Protein AF-I6CI04-F1 (afdb_monomer_lite)

Foldseek 3Di:
DPPPDAAQQKKWKFFPPDQWIWIAGLVRDIDIDSDDDPDAFPDKDKDWDAPDPPHIMIIIRTGHPDDDDDD

Structure (mmCIF, N/CA/C/O backbone):
data_AF-I6CI04-F1
#
_entry.id   AF-I6CI04-F1
#
loop_
_atom_site.group_PDB
_atom_site.id
_atom_site.type_symbol
_atom_site.label_atom_id
_atom_site.label_alt_id
_atom_site.label_comp_id
_atom_site.label_asym_id
_atom_site.label_entity_id
_atom_site.label_seq_id
_atom_site.pdbx_PDB_ins_code
_atom_site.Cartn_x
_atom_site.Cartn_y
_atom_site.Cartn_z
_atom_site.occupancy
_atom_site.B_iso_or_equiv
_atom_site.auth_seq_id
_atom_site.auth_comp_id
_atom_site.auth_asym_id
_atom_site.auth_atom_id
_atom_site.pdbx_PDB_model_num
ATOM 1 N N . MET A 1 1 ? 6.147 -0.511 -28.524 1.00 45.25 1 MET A N 1
ATOM 2 C CA . MET A 1 1 ? 5.064 0.114 -27.737 1.00 45.25 1 MET A CA 1
ATOM 3 C C . MET A 1 1 ? 5.301 -0.285 -26.288 1.00 45.25 1 MET A C 1
ATOM 5 O O . MET A 1 1 ? 5.482 -1.482 -26.079 1.00 45.25 1 MET A O 1
ATOM 9 N N . PRO A 1 2 ? 5.412 0.643 -25.321 1.00 49.81 2 PRO A N 1
ATOM 10 C CA . PRO A 1 2 ? 5.422 0.253 -23.912 1.00 49.81 2 PRO A CA 1
ATOM 11 C C . PRO A 1 2 ? 4.118 -0.503 -23.598 1.00 49.81 2 PRO A C 1
ATOM 13 O O . PRO A 1 2 ? 3.129 -0.298 -24.315 1.00 49.81 2 PRO A O 1
ATOM 16 N N . PRO A 1 3 ? 4.091 -1.383 -22.583 1.00 55.41 3 PRO A N 1
ATOM 17 C CA . PRO A 1 3 ? 2.850 -2.011 -22.148 1.00 55.41 3 PRO A CA 1
ATOM 18 C C . PRO A 1 3 ? 1.782 -0.931 -21.908 1.00 55.41 3 PRO A C 1
ATOM 20 O O . PRO A 1 3 ? 2.127 0.139 -21.404 1.00 55.41 3 PRO A O 1
ATOM 23 N N . PRO A 1 4 ? 0.505 -1.175 -22.255 1.00 61.72 4 PRO A N 1
ATOM 24 C CA . PRO A 1 4 ? -0.550 -0.164 -22.141 1.00 61.72 4 PRO A CA 1
ATOM 25 C C . PRO A 1 4 ? -0.762 0.333 -20.703 1.00 61.72 4 PRO A C 1
ATOM 27 O O . PRO A 1 4 ? -1.370 1.380 -20.509 1.00 61.72 4 PRO A O 1
ATOM 30 N N . PHE A 1 5 ? -0.226 -0.382 -19.707 1.00 62.47 5 PHE A N 1
ATOM 31 C CA . PHE A 1 5 ? -0.239 0.013 -18.307 1.00 62.47 5 PHE A CA 1
ATOM 32 C C . PHE A 1 5 ? 1.127 -0.260 -17.675 1.00 62.47 5 PHE A C 1
ATOM 34 O O . PHE A 1 5 ? 1.658 -1.367 -17.796 1.00 62.47 5 PHE A O 1
ATOM 41 N N . SER A 1 6 ? 1.681 0.734 -16.979 1.00 67.81 6 SER A N 1
ATOM 42 C CA . SER A 1 6 ? 2.793 0.499 -16.056 1.00 67.81 6 SER A CA 1
ATOM 43 C C . SER A 1 6 ? 2.325 -0.448 -14.942 1.00 67.81 6 SER A C 1
ATOM 45 O O . SER A 1 6 ? 1.192 -0.295 -14.461 1.00 67.81 6 SER A O 1
ATOM 47 N N . PRO A 1 7 ? 3.148 -1.433 -14.536 1.00 79.38 7 PRO A N 1
ATOM 48 C CA . PRO A 1 7 ? 2.828 -2.278 -13.390 1.00 79.38 7 PRO A CA 1
ATOM 49 C C . PRO A 1 7 ? 2.654 -1.418 -12.135 1.00 79.38 7 PRO A C 1
ATOM 51 O O . PRO A 1 7 ? 3.156 -0.302 -12.079 1.00 79.38 7 PRO A O 1
ATOM 54 N N . VAL A 1 8 ? 1.933 -1.922 -11.135 1.00 86.00 8 VAL A N 1
ATOM 55 C CA . VAL A 1 8 ? 1.913 -1.288 -9.809 1.00 86.00 8 VAL A CA 1
ATOM 56 C C . VAL A 1 8 ? 3.287 -1.495 -9.181 1.00 86.00 8 VAL A C 1
ATOM 58 O O . VAL A 1 8 ? 3.714 -2.640 -9.065 1.00 86.00 8 VAL A O 1
ATOM 61 N N . GLN A 1 9 ? 3.959 -0.412 -8.789 1.00 90.00 9 GLN A N 1
ATOM 62 C CA . GLN A 1 9 ? 5.266 -0.478 -8.117 1.00 90.00 9 GLN A CA 1
ATOM 63 C C . GLN A 1 9 ? 5.176 -0.272 -6.604 1.00 90.00 9 GLN A C 1
ATOM 65 O O . GLN A 1 9 ? 6.129 -0.533 -5.877 1.00 90.00 9 GLN A O 1
ATOM 70 N N . LEU A 1 10 ? 4.037 0.219 -6.118 1.00 92.19 10 LEU A N 1
ATOM 71 C CA . LEU A 1 10 ? 3.822 0.479 -4.704 1.00 92.19 10 LEU A CA 1
ATOM 72 C C . LEU A 1 10 ? 2.370 0.192 -4.332 1.00 92.19 10 LEU A C 1
ATOM 74 O O . LEU A 1 10 ? 1.443 0.711 -4.952 1.00 92.19 10 LEU A O 1
ATOM 78 N N . ILE A 1 11 ? 2.171 -0.593 -3.282 1.00 95.06 11 ILE A N 1
ATOM 79 C CA . ILE A 1 11 ? 0.884 -0.723 -2.603 1.00 95.06 11 ILE A CA 1
ATOM 80 C C . ILE A 1 11 ? 0.989 0.031 -1.284 1.00 95.06 11 ILE A C 1
ATOM 82 O O . ILE A 1 11 ? 1.875 -0.254 -0.483 1.00 95.06 11 ILE A O 1
ATOM 86 N N . GLU A 1 12 ? 0.089 0.978 -1.046 1.00 96.50 12 GLU A N 1
ATOM 87 C CA . GLU A 1 12 ? -0.009 1.692 0.225 1.00 96.50 12 GLU A CA 1
ATOM 88 C C . GLU A 1 12 ? -1.330 1.351 0.921 1.00 96.50 12 GLU A C 1
ATOM 90 O O . GLU A 1 12 ? -2.405 1.474 0.337 1.00 96.50 12 GLU A O 1
ATOM 95 N N . LEU A 1 13 ? -1.244 0.911 2.173 1.00 96.00 13 LEU A N 1
ATOM 96 C CA . LEU A 1 13 ? -2.369 0.594 3.043 1.00 96.00 13 LEU A CA 1
ATOM 97 C C . LEU A 1 13 ? -2.413 1.592 4.200 1.00 96.00 13 LEU A C 1
ATOM 99 O O . LEU A 1 13 ? -1.452 1.728 4.959 1.00 96.00 13 LEU A O 1
ATOM 103 N N . HIS A 1 14 ? -3.570 2.212 4.397 1.00 95.69 14 HIS A N 1
ATOM 104 C CA . HIS A 1 14 ? -3.860 3.060 5.546 1.00 95.69 14 HIS A CA 1
ATOM 105 C C . HIS A 1 14 ? -5.090 2.540 6.282 1.00 95.69 14 HIS A C 1
ATOM 107 O O . HIS A 1 14 ? -6.202 2.582 5.766 1.00 95.69 14 HIS A O 1
ATOM 113 N N . VAL A 1 15 ? -4.922 2.053 7.510 1.00 91.69 15 VAL A N 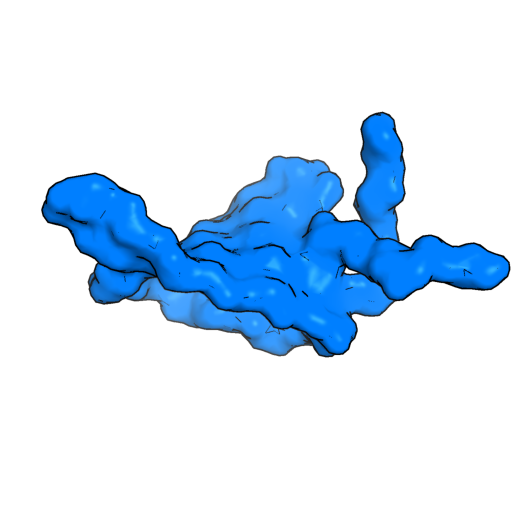1
ATOM 114 C CA . VAL A 1 15 ? -6.077 1.748 8.368 1.00 91.69 15 VAL A CA 1
ATOM 115 C C . VAL A 1 15 ? -6.638 3.072 8.879 1.00 91.69 15 VAL A C 1
ATOM 117 O O . VAL A 1 15 ? -5.921 3.830 9.532 1.00 91.69 15 VAL A O 1
ATOM 120 N N . LEU A 1 16 ? -7.911 3.370 8.608 1.00 85.25 16 LEU A N 1
ATOM 121 C CA . LEU A 1 16 ? -8.502 4.645 9.011 1.00 85.25 16 LEU A CA 1
ATOM 122 C C . LEU A 1 16 ? -8.438 4.789 10.536 1.00 85.25 16 LEU A C 1
ATOM 124 O O . LEU A 1 16 ? -8.769 3.858 11.269 1.00 85.25 16 LEU A O 1
ATOM 128 N N . LYS A 1 17 ? -8.044 5.982 11.001 1.00 85.31 17 LYS A N 1
ATOM 129 C CA . LYS A 1 17 ? -7.705 6.321 12.403 1.00 85.31 17 LYS A CA 1
ATOM 130 C C . LYS A 1 17 ? -6.338 5.824 12.893 1.00 85.31 17 LYS A C 1
ATOM 132 O O . LYS A 1 17 ? -5.963 6.154 14.015 1.00 85.31 17 LYS A O 1
ATOM 137 N N . SER A 1 18 ? -5.585 5.085 12.081 1.00 86.56 18 SER A N 1
ATOM 138 C CA . SER A 1 18 ? -4.159 4.860 12.320 1.00 86.56 18 SER A CA 1
ATOM 139 C C . SER A 1 18 ? -3.352 6.085 11.887 1.00 86.56 18 SER A C 1
ATOM 141 O O . SER A 1 18 ? -3.682 6.740 10.897 1.00 86.56 18 SER A O 1
ATOM 143 N N . ASN A 1 19 ? -2.255 6.353 12.593 1.00 90.00 19 ASN A N 1
ATOM 144 C CA . ASN A 1 19 ? -1.249 7.335 12.180 1.00 90.00 19 ASN A CA 1
ATOM 145 C C . ASN A 1 19 ? -0.194 6.727 11.241 1.00 90.00 19 ASN A C 1
ATOM 147 O O . ASN A 1 19 ? 0.779 7.396 10.908 1.00 90.00 19 ASN A O 1
ATOM 151 N N . PHE A 1 20 ? -0.356 5.457 10.861 1.00 92.56 20 PHE A N 1
ATOM 152 C CA . PHE A 1 20 ? 0.626 4.705 10.092 1.00 92.56 20 PHE A CA 1
ATOM 153 C C . PHE A 1 20 ? 0.094 4.276 8.732 1.00 92.56 20 PHE A C 1
ATOM 155 O O . PHE A 1 20 ? -1.026 3.774 8.617 1.00 92.56 20 PHE A O 1
ATOM 162 N N . TYR A 1 21 ? 0.962 4.416 7.742 1.00 95.38 21 TYR A N 1
ATOM 163 C CA . TYR A 1 21 ? 0.814 3.948 6.377 1.00 95.38 21 TYR A CA 1
ATOM 164 C C . TYR A 1 21 ? 1.802 2.807 6.171 1.00 95.38 21 TYR A C 1
ATOM 166 O O . TYR A 1 21 ? 2.996 2.967 6.433 1.00 95.38 21 TYR A O 1
ATOM 174 N N . TYR A 1 22 ? 1.311 1.666 5.709 1.00 95.56 22 TYR A N 1
ATOM 175 C CA . TYR A 1 22 ? 2.145 0.537 5.318 1.00 95.56 22 TYR A CA 1
ATOM 176 C C . TYR A 1 22 ? 2.358 0.586 3.819 1.00 95.56 22 TYR A C 1
ATOM 178 O O . TYR A 1 22 ? 1.403 0.758 3.066 1.00 95.56 22 TYR A O 1
ATOM 186 N N . ARG A 1 23 ? 3.601 0.433 3.385 1.00 95.88 23 ARG A N 1
ATOM 187 C CA . ARG A 1 23 ? 3.982 0.494 1.980 1.00 95.88 23 ARG A CA 1
ATOM 188 C C . ARG A 1 23 ? 4.723 -0.769 1.609 1.00 95.88 23 ARG A C 1
ATOM 190 O O . ARG A 1 23 ? 5.647 -1.153 2.316 1.00 95.88 23 ARG A O 1
ATOM 197 N N . TYR A 1 24 ? 4.313 -1.375 0.508 1.00 94.94 24 TYR A N 1
ATOM 198 C CA . TYR A 1 24 ? 4.965 -2.535 -0.072 1.00 94.94 24 TYR A CA 1
ATOM 199 C C . TYR A 1 24 ? 5.423 -2.198 -1.484 1.00 94.94 24 TYR A C 1
ATOM 201 O O . TYR A 1 24 ? 4.607 -1.792 -2.317 1.00 94.94 24 TYR A O 1
ATOM 209 N N . HIS A 1 25 ? 6.720 -2.333 -1.724 1.00 91.38 25 HIS A N 1
ATOM 210 C CA . HIS A 1 25 ? 7.378 -2.004 -2.979 1.00 91.38 25 HIS A CA 1
ATOM 211 C C . HIS A 1 25 ? 7.522 -3.251 -3.862 1.00 91.38 25 HIS A C 1
ATOM 213 O O . HIS A 1 25 ? 7.553 -4.382 -3.376 1.00 91.38 25 HIS A O 1
ATOM 219 N N . ASP A 1 26 ? 7.602 -3.057 -5.176 1.00 89.12 26 ASP A N 1
ATOM 220 C CA . ASP A 1 26 ? 7.752 -4.140 -6.156 1.00 89.12 26 ASP A CA 1
ATOM 221 C C . ASP A 1 26 ? 9.099 -4.875 -6.090 1.00 89.12 26 ASP A C 1
ATOM 223 O O . ASP A 1 26 ? 9.197 -6.007 -6.562 1.00 89.12 26 ASP A O 1
ATOM 227 N N . ASP A 1 27 ? 10.110 -4.286 -5.450 1.00 87.69 27 ASP A N 1
ATOM 228 C CA . ASP A 1 27 ? 11.371 -4.953 -5.103 1.00 87.69 27 ASP A CA 1
ATOM 229 C C . ASP A 1 27 ? 11.259 -5.894 -3.885 1.00 87.69 27 ASP A C 1
ATOM 231 O O . ASP A 1 27 ? 12.236 -6.538 -3.494 1.00 87.69 27 ASP A O 1
ATOM 235 N N . GLY A 1 28 ? 10.064 -5.995 -3.298 1.00 88.88 28 GLY A N 1
ATOM 236 C CA . GLY A 1 28 ? 9.758 -6.824 -2.140 1.00 88.88 28 GLY A CA 1
ATOM 237 C C . GLY A 1 28 ? 10.048 -6.164 -0.793 1.00 88.88 28 GLY A C 1
ATOM 238 O O . GLY A 1 28 ? 9.800 -6.797 0.235 1.00 88.88 28 GLY A O 1
ATOM 239 N N . SER A 1 29 ? 10.553 -4.927 -0.772 1.00 91.44 29 SER A N 1
ATOM 240 C CA . SER A 1 29 ? 10.759 -4.174 0.465 1.00 91.44 29 SER A CA 1
ATOM 241 C C . SER A 1 29 ? 9.449 -3.613 1.022 1.00 91.44 29 SER A C 1
ATOM 243 O O . SER A 1 29 ? 8.515 -3.279 0.287 1.00 91.44 29 SER A O 1
ATOM 245 N N . ASP A 1 30 ? 9.382 -3.485 2.345 1.00 94.25 30 ASP A N 1
ATOM 246 C CA . ASP A 1 30 ? 8.275 -2.842 3.039 1.00 94.25 30 ASP A CA 1
ATOM 247 C C . ASP A 1 30 ? 8.761 -1.726 3.964 1.00 94.25 30 ASP A C 1
ATOM 249 O O . ASP A 1 30 ? 9.845 -1.789 4.548 1.00 94.25 30 ASP A O 1
ATOM 253 N N . VAL A 1 31 ? 7.954 -0.671 4.080 1.00 94.00 31 VAL A 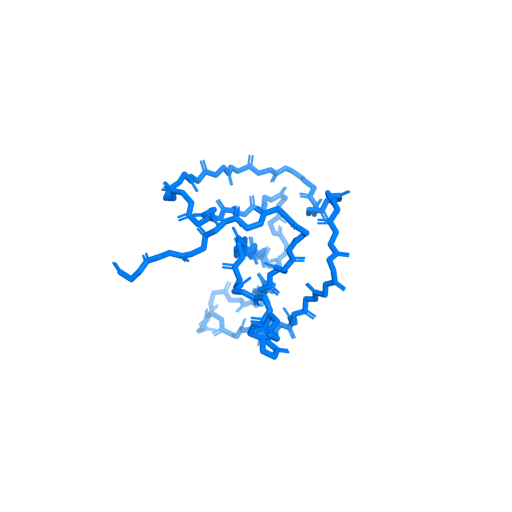N 1
ATOM 254 C CA . VAL A 1 31 ? 8.219 0.442 4.993 1.00 94.00 31 VAL A CA 1
ATOM 255 C C . VAL A 1 31 ? 6.942 0.898 5.682 1.00 94.00 31 VAL A C 1
ATOM 257 O O . VAL A 1 31 ? 5.853 0.901 5.106 1.00 94.00 31 VAL A O 1
ATOM 260 N N . THR A 1 32 ? 7.085 1.344 6.929 1.00 95.56 32 THR A N 1
ATOM 261 C CA . THR A 1 32 ? 6.031 2.076 7.637 1.00 95.56 32 THR A CA 1
ATOM 262 C C . THR A 1 32 ? 6.324 3.571 7.575 1.00 95.56 32 THR A C 1
ATOM 264 O O . THR A 1 32 ? 7.448 4.002 7.830 1.00 95.56 32 THR A O 1
ATOM 267 N N . ALA A 1 33 ? 5.312 4.372 7.263 1.00 94.56 33 ALA A N 1
ATOM 268 C CA . ALA A 1 33 ? 5.390 5.826 7.218 1.00 94.56 33 ALA A CA 1
ATOM 269 C C . ALA A 1 33 ? 4.302 6.463 8.087 1.00 94.56 33 ALA A C 1
ATOM 271 O O . ALA A 1 33 ? 3.288 5.843 8.391 1.00 94.56 33 ALA A O 1
ATOM 272 N N . THR A 1 34 ? 4.503 7.718 8.482 1.00 95.12 34 THR A N 1
ATOM 273 C CA . THR A 1 34 ? 3.516 8.508 9.243 1.00 95.12 34 THR A CA 1
ATOM 274 C C . THR A 1 34 ? 2.696 9.453 8.365 1.00 95.12 34 THR A C 1
ATOM 276 O O . THR A 1 34 ? 1.814 10.159 8.849 1.00 95.12 34 THR A O 1
ATOM 279 N N . THR A 1 35 ? 2.981 9.473 7.066 1.00 93.19 35 THR A N 1
ATOM 280 C CA . THR A 1 35 ? 2.308 10.300 6.065 1.00 93.19 35 THR A CA 1
ATOM 281 C C . THR A 1 35 ? 1.973 9.463 4.838 1.00 93.19 35 THR A C 1
ATOM 283 O O . THR A 1 35 ? 2.593 8.428 4.604 1.00 93.19 35 THR A O 1
ATOM 286 N N . GLU A 1 36 ? 1.005 9.922 4.048 1.00 92.62 36 GLU A N 1
ATOM 287 C CA . GLU A 1 36 ? 0.678 9.354 2.737 1.00 92.62 36 GLU A CA 1
ATOM 288 C C . GLU A 1 36 ? 1.887 9.427 1.787 1.00 92.62 36 GLU A C 1
ATOM 290 O O . GLU A 1 36 ? 2.741 10.310 1.923 1.00 92.62 36 GLU A O 1
ATOM 295 N N . TYR A 1 37 ? 1.986 8.514 0.821 1.00 92.56 37 TYR A N 1
ATOM 296 C CA . TYR A 1 37 ? 3.023 8.565 -0.205 1.00 92.56 37 TYR A CA 1
ATOM 297 C C . TYR A 1 37 ? 2.932 9.854 -1.039 1.00 92.56 37 TYR A C 1
ATOM 299 O O . TYR A 1 37 ? 1.928 10.108 -1.703 1.00 92.56 37 TYR A O 1
ATOM 307 N N . GLN A 1 38 ? 4.013 10.641 -1.011 1.00 91.00 38 GLN A N 1
ATOM 308 C CA . GLN A 1 38 ? 4.178 11.922 -1.721 1.00 91.00 38 GLN A CA 1
ATOM 309 C C . GLN A 1 38 ? 5.222 11.845 -2.853 1.00 91.00 38 GLN A C 1
ATOM 311 O O . GLN A 1 38 ? 5.685 12.874 -3.340 1.00 91.00 38 GLN A O 1
ATOM 316 N N . GLY A 1 39 ? 5.673 10.639 -3.216 1.00 89.44 39 GLY A N 1
ATOM 317 C CA . GLY A 1 39 ? 6.644 10.463 -4.296 1.00 89.44 39 GLY A CA 1
ATOM 318 C C . GLY A 1 39 ? 6.031 10.686 -5.680 1.00 89.44 39 GLY A C 1
ATOM 319 O O . GLY A 1 39 ? 4.843 10.972 -5.818 1.00 89.44 39 GLY A O 1
ATOM 320 N N . GLU A 1 40 ? 6.853 10.543 -6.718 1.00 87.06 40 GLU A N 1
ATOM 321 C CA . GLU A 1 40 ? 6.408 10.691 -8.103 1.00 87.06 40 GLU A CA 1
ATOM 322 C C . GLU A 1 40 ? 5.408 9.585 -8.475 1.00 87.06 40 GLU A C 1
ATOM 324 O O . GLU A 1 40 ? 5.710 8.394 -8.382 1.00 87.06 40 GLU A O 1
ATOM 329 N N . MET A 1 41 ? 4.212 9.984 -8.911 1.00 87.81 41 MET A N 1
ATOM 330 C CA . MET A 1 41 ? 3.127 9.082 -9.293 1.00 87.81 41 MET A CA 1
ATOM 331 C C . MET A 1 41 ? 2.675 9.402 -10.715 1.00 87.81 41 MET A C 1
ATOM 333 O O . MET A 1 41 ? 2.327 10.540 -11.019 1.00 87.81 41 MET A O 1
ATOM 337 N N . VAL A 1 42 ? 2.644 8.380 -11.565 1.00 88.19 42 VAL A N 1
ATOM 338 C CA . VAL A 1 42 ? 2.043 8.442 -12.905 1.00 88.19 42 VAL A CA 1
ATOM 339 C C . VAL A 1 42 ? 0.525 8.386 -12.785 1.00 88.19 42 VAL A C 1
ATOM 341 O O . VAL A 1 42 ? -0.189 9.128 -13.451 1.00 88.19 42 VAL A O 1
ATOM 344 N N . ASP A 1 43 ? 0.042 7.464 -11.955 1.00 88.62 43 ASP A N 1
ATOM 345 C CA . ASP A 1 43 ? -1.372 7.196 -11.720 1.00 88.62 43 ASP A CA 1
ATOM 346 C C . ASP A 1 43 ? -1.521 6.338 -10.453 1.00 88.62 43 ASP A C 1
ATOM 348 O O . ASP A 1 43 ? -0.560 5.709 -9.997 1.00 88.62 43 ASP A O 1
ATOM 352 N N . TYR A 1 44 ? -2.723 6.280 -9.888 1.00 91.06 44 TYR A N 1
ATOM 353 C CA . TYR A 1 44 ? -3.050 5.355 -8.811 1.00 91.06 44 TYR A CA 1
ATOM 354 C C . TYR A 1 44 ? -4.536 4.987 -8.815 1.00 91.06 44 TYR A C 1
ATOM 356 O O . TYR A 1 44 ? -5.399 5.799 -9.142 1.00 91.06 44 TYR A O 1
ATOM 364 N N . SER A 1 45 ? -4.856 3.767 -8.379 1.00 92.62 45 SER A N 1
ATOM 365 C CA . SER A 1 45 ? -6.227 3.416 -7.990 1.00 92.62 45 SER A CA 1
ATOM 366 C C . SER A 1 45 ? -6.356 3.412 -6.473 1.00 92.62 45 SER A C 1
ATOM 368 O O . SER A 1 45 ? -5.436 3.011 -5.760 1.00 92.62 45 SER A O 1
ATOM 370 N N . ARG A 1 46 ? -7.501 3.878 -5.969 1.00 94.50 46 ARG A N 1
ATOM 371 C CA . ARG A 1 46 ? -7.788 3.988 -4.537 1.00 94.50 46 ARG A CA 1
ATOM 372 C C . ARG A 1 46 ? -9.071 3.249 -4.198 1.00 94.50 46 ARG A C 1
ATOM 374 O O . ARG A 1 46 ? -10.094 3.447 -4.851 1.00 94.50 46 ARG A O 1
ATOM 381 N N . HIS A 1 47 ? -9.009 2.427 -3.159 1.00 95.44 47 HIS A N 1
ATOM 382 C CA . HIS A 1 47 ? -10.095 1.558 -2.733 1.00 95.44 47 HIS A CA 1
ATOM 383 C C . HIS A 1 47 ? -10.337 1.721 -1.235 1.00 95.44 47 HIS A C 1
ATOM 385 O O . HIS A 1 47 ? -9.398 1.683 -0.447 1.00 95.44 47 HIS A O 1
ATOM 391 N N . ALA A 1 48 ? -11.602 1.855 -0.842 1.00 93.50 48 ALA A N 1
ATOM 392 C CA . ALA A 1 48 ? -12.009 1.736 0.551 1.00 93.50 48 ALA A CA 1
ATOM 393 C C . ALA A 1 48 ? -12.383 0.276 0.840 1.00 93.50 48 ALA A C 1
ATOM 395 O O . ALA A 1 48 ? -13.169 -0.324 0.105 1.00 93.50 48 ALA A O 1
ATOM 396 N N . VAL A 1 49 ? -11.823 -0.293 1.902 1.00 92.25 49 VAL A N 1
ATOM 397 C CA . VAL A 1 49 ? -11.965 -1.702 2.276 1.00 92.25 49 VAL A CA 1
ATOM 398 C C . VAL A 1 49 ? -12.517 -1.792 3.694 1.00 92.25 49 VAL A C 1
ATOM 400 O O . VAL A 1 49 ? -11.984 -1.175 4.615 1.00 92.25 49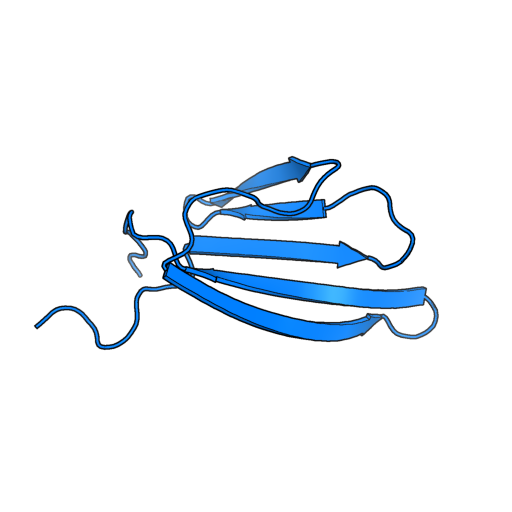 VAL A O 1
ATOM 403 N N . LEU A 1 50 ? -13.576 -2.578 3.882 1.00 92.31 50 LEU A N 1
ATOM 404 C CA . LEU A 1 50 ? -14.104 -2.895 5.207 1.00 92.31 50 LEU A CA 1
ATOM 405 C C . LEU A 1 50 ? -13.299 -4.052 5.812 1.00 92.31 50 LEU A C 1
ATOM 407 O O . LEU A 1 50 ? -13.349 -5.179 5.319 1.00 92.31 50 LEU A O 1
ATOM 411 N N . LEU A 1 51 ? -12.578 -3.786 6.899 1.00 87.62 51 LEU A N 1
ATOM 412 C CA . LEU A 1 51 ? -11.821 -4.775 7.666 1.00 87.62 51 LEU A CA 1
ATOM 413 C C . LEU A 1 51 ? -12.727 -5.447 8.707 1.00 87.62 51 LEU A C 1
ATOM 415 O O . LEU A 1 51 ? -12.526 -5.303 9.912 1.00 87.62 51 LEU A O 1
ATOM 419 N N . GLY A 1 52 ? -13.766 -6.148 8.249 1.00 84.50 52 GLY A N 1
ATOM 420 C CA . GLY A 1 52 ? -14.730 -6.821 9.128 1.00 84.50 52 GLY A CA 1
ATOM 421 C C . GLY A 1 52 ? -15.300 -5.888 10.207 1.00 84.50 52 GLY A C 1
ATOM 422 O O . GLY A 1 52 ? -15.729 -4.774 9.914 1.00 84.50 52 GLY A O 1
ATOM 423 N N . SER A 1 53 ? -15.282 -6.326 11.470 1.00 82.00 53 SER A N 1
ATOM 424 C CA . SER A 1 53 ? -15.689 -5.503 12.622 1.00 82.00 53 SER A CA 1
ATOM 425 C C . SER A 1 53 ? -14.608 -4.529 13.111 1.00 82.00 53 SER A C 1
ATOM 427 O O . SER A 1 53 ? -14.858 -3.759 14.036 1.00 82.00 53 SER A O 1
ATOM 429 N N . SER A 1 54 ? -13.404 -4.576 12.539 1.00 75.31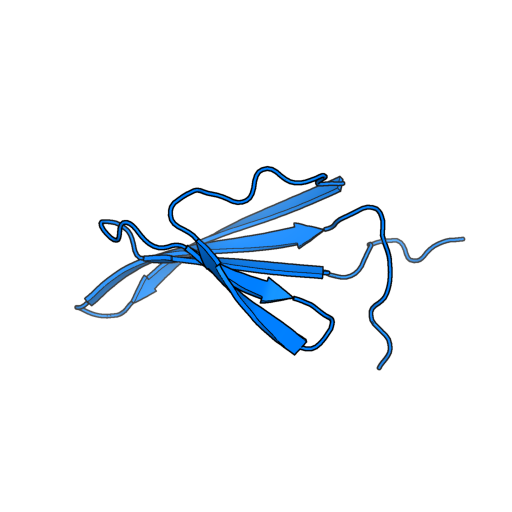 54 SER A N 1
ATOM 430 C CA . SER A 1 54 ? -12.218 -3.852 13.015 1.00 75.31 54 SER A CA 1
ATOM 431 C C . SER A 1 54 ? -12.081 -2.445 12.429 1.00 75.31 54 SER A C 1
ATOM 433 O O . SER A 1 54 ? -11.269 -1.663 12.919 1.00 75.31 54 SER A O 1
ATOM 435 N N . GLY A 1 55 ? -12.883 -2.097 11.419 1.00 87.06 55 GLY A N 1
ATOM 436 C CA . GLY A 1 55 ? -12.956 -0.746 10.866 1.00 87.06 55 GLY A CA 1
ATOM 437 C C . GLY A 1 55 ? -12.793 -0.702 9.351 1.00 87.06 55 GLY A C 1
ATOM 438 O O . GLY A 1 55 ? -13.054 -1.674 8.652 1.00 87.06 55 GLY A O 1
ATOM 439 N N . MET A 1 56 ? -12.382 0.457 8.846 1.00 93.12 56 MET A N 1
AT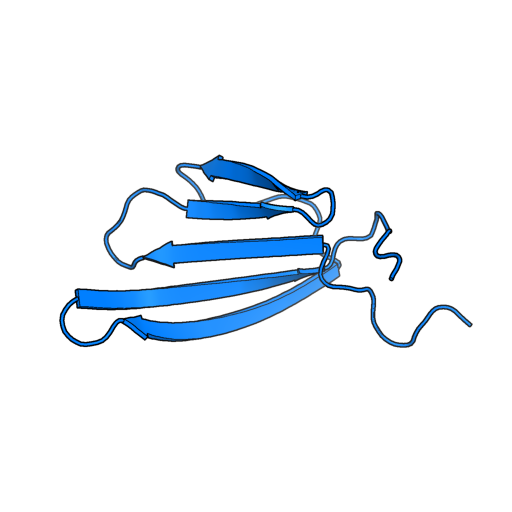OM 440 C CA . MET A 1 56 ? -12.172 0.715 7.422 1.00 93.12 56 MET A CA 1
ATOM 441 C C . MET A 1 56 ? -10.684 0.931 7.158 1.00 93.12 56 MET A C 1
ATOM 443 O O . MET A 1 56 ? -9.984 1.503 7.993 1.00 93.12 56 MET A O 1
ATOM 447 N N . ALA A 1 57 ? -10.219 0.527 5.987 1.00 93.75 57 ALA A N 1
ATOM 448 C CA . ALA A 1 57 ? -8.899 0.855 5.482 1.00 93.75 57 ALA A CA 1
ATOM 449 C C . ALA A 1 57 ? -8.990 1.424 4.070 1.00 93.75 57 ALA A C 1
ATOM 451 O O . ALA A 1 57 ? -9.931 1.147 3.327 1.00 93.75 57 ALA A O 1
ATOM 452 N N . GLU A 1 58 ? -8.002 2.218 3.709 1.00 95.62 58 GLU A N 1
ATOM 453 C CA . GLU A 1 58 ? -7.763 2.672 2.356 1.00 95.62 58 GLU A CA 1
ATOM 454 C C . GLU A 1 58 ? -6.582 1.897 1.771 1.00 95.62 58 GLU A C 1
ATOM 456 O O . GLU A 1 58 ? -5.548 1.743 2.419 1.00 95.62 58 GLU A O 1
ATOM 461 N N . LEU A 1 59 ? -6.749 1.398 0.549 1.00 95.81 59 LEU A N 1
ATOM 462 C CA . LEU A 1 59 ? -5.714 0.713 -0.212 1.00 95.81 59 LEU A CA 1
ATOM 463 C C . LEU A 1 59 ? -5.467 1.474 -1.514 1.00 95.81 59 LEU A C 1
ATOM 465 O O . LEU A 1 59 ? -6.396 1.694 -2.300 1.00 95.81 59 LEU A O 1
ATOM 469 N N . ARG A 1 60 ? -4.217 1.865 -1.746 1.00 95.38 60 ARG A N 1
ATOM 470 C CA . ARG A 1 60 ? -3.769 2.565 -2.949 1.00 95.38 60 ARG A CA 1
ATOM 471 C C . ARG A 1 60 ? -2.808 1.676 -3.724 1.00 95.38 60 ARG A C 1
ATOM 473 O O . ARG A 1 60 ? -1.820 1.203 -3.172 1.00 95.38 60 ARG A O 1
ATOM 480 N N . PHE A 1 61 ? -3.080 1.483 -5.008 1.00 93.56 61 PHE A N 1
ATOM 481 C CA . PHE A 1 61 ? -2.161 0.842 -5.945 1.00 93.56 61 PHE A CA 1
ATOM 482 C C . PHE A 1 61 ? -1.533 1.938 -6.793 1.00 93.56 61 PHE A C 1
ATOM 484 O O . PHE A 1 61 ? -2.217 2.557 -7.608 1.00 93.56 61 PHE A O 1
ATOM 491 N N . ILE A 1 62 ? -0.256 2.208 -6.563 1.00 92.25 62 ILE A N 1
ATOM 492 C CA . ILE A 1 62 ? 0.460 3.365 -7.086 1.00 92.25 62 ILE A CA 1
ATOM 493 C C . ILE A 1 62 ? 1.387 2.928 -8.219 1.00 92.25 62 ILE A C 1
ATOM 495 O O . ILE A 1 62 ? 2.135 1.951 -8.104 1.00 92.25 62 ILE A O 1
ATOM 499 N N . ARG A 1 63 ? 1.329 3.680 -9.321 1.00 89.00 63 ARG A N 1
ATOM 500 C CA . ARG A 1 63 ? 2.205 3.537 -10.483 1.00 89.00 63 ARG A CA 1
ATOM 501 C C . ARG A 1 63 ? 3.193 4.695 -10.527 1.00 89.00 63 ARG A C 1
ATOM 503 O O . ARG A 1 63 ? 2.789 5.849 -10.408 1.00 89.00 63 ARG A O 1
ATOM 510 N N . THR A 1 64 ? 4.465 4.410 -10.755 1.00 87.00 64 THR A N 1
ATOM 511 C CA . THR A 1 64 ? 5.556 5.389 -10.870 1.00 87.00 64 THR A CA 1
ATOM 512 C C . THR A 1 64 ? 6.232 5.284 -12.244 1.00 87.00 64 THR A C 1
ATOM 514 O O . THR A 1 64 ? 6.025 4.318 -12.991 1.00 87.00 64 THR A O 1
ATOM 517 N N . HIS A 1 65 ? 7.033 6.291 -12.610 1.00 76.75 65 HIS A N 1
ATOM 518 C CA . HIS A 1 65 ? 7.768 6.319 -13.882 1.00 76.75 65 HIS A CA 1
ATOM 519 C C . HIS A 1 65 ? 8.936 5.310 -13.929 1.00 76.75 65 HIS A C 1
ATOM 521 O O . HIS A 1 65 ? 9.416 4.968 -15.010 1.00 76.75 65 HIS A O 1
ATOM 527 N N . GLY A 1 66 ? 9.390 4.814 -12.773 1.00 61.72 66 GLY A N 1
ATOM 528 C CA . GLY A 1 66 ? 10.637 4.062 -12.617 1.00 61.72 66 GLY A CA 1
ATOM 529 C C . GLY A 1 66 ? 10.462 2.547 -12.559 1.00 61.7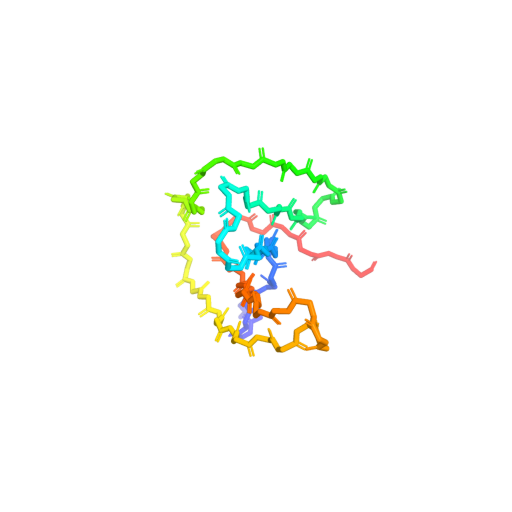2 66 GLY A C 1
ATOM 530 O O . GLY A 1 66 ? 10.751 1.964 -11.528 1.00 61.72 66 GLY A O 1
ATOM 531 N N . SER A 1 67 ? 10.007 1.921 -13.652 1.00 61.62 67 SER A N 1
ATOM 532 C CA . SER A 1 67 ? 10.005 0.455 -13.901 1.00 61.62 67 SER A CA 1
ATOM 533 C C . SER A 1 67 ? 10.975 -0.371 -13.015 1.00 61.62 67 SER A C 1
ATOM 535 O O . SER A 1 67 ? 12.152 -0.026 -12.960 1.00 61.62 67 SER A O 1
ATOM 537 N N . ARG A 1 68 ? 10.595 -1.529 -12.445 1.00 59.06 68 ARG A N 1
ATOM 538 C CA . ARG A 1 68 ? 10.244 -2.756 -13.191 1.00 59.06 68 ARG A CA 1
ATOM 539 C C . ARG A 1 68 ? 9.527 -3.811 -12.323 1.00 59.06 68 ARG A C 1
ATOM 541 O O . ARG A 1 68 ? 10.086 -4.303 -11.356 1.00 59.06 68 ARG A O 1
ATOM 548 N N . PHE A 1 69 ? 8.413 -4.324 -12.842 1.00 52.53 69 PHE A N 1
ATOM 549 C CA . PHE A 1 69 ? 7.945 -5.682 -12.550 1.00 52.53 69 PHE A CA 1
ATOM 550 C C . PHE A 1 69 ? 8.544 -6.660 -13.576 1.00 52.53 69 PHE A C 1
ATOM 552 O O . PHE A 1 69 ? 8.529 -6.363 -14.777 1.00 52.53 69 PHE A O 1
ATOM 559 N N . THR A 1 70 ? 9.023 -7.828 -13.141 1.00 53.84 70 THR A N 1
ATOM 560 C CA . THR A 1 70 ? 9.335 -8.972 -14.021 1.00 53.84 70 THR A CA 1
ATOM 561 C C . THR A 1 70 ? 8.877 -10.280 -13.366 1.00 53.84 70 THR A C 1
ATOM 563 O O . THR A 1 70 ? 8.972 -10.359 -12.146 1.00 53.84 70 THR A O 1
ATOM 566 N N . PRO A 1 71 ? 8.350 -11.241 -14.156 1.00 50.94 71 PRO A N 1
ATOM 567 C CA . PRO A 1 71 ? 7.434 -12.299 -13.705 1.00 50.94 71 PRO A CA 1
ATOM 568 C C . PRO A 1 71 ? 7.964 -13.240 -12.627 1.00 50.94 71 PRO A C 1
ATOM 570 O O . PRO A 1 71 ? 9.171 -13.567 -12.679 1.00 50.94 71 PRO A O 1
#

Radius of gyration: 13.21 Å; chains: 1; bounding box: 27×24×41 Å

Sequence (71 aa):
MPPPFSPVQLIELHVLKSNFYYRYHDDGSDVTATTEYQGEMVDYSRHAVLLGSSGMAELRFIRTHGSRFTP

pLDDT: mean 85.06, std 13.67, range [45.25, 96.5]

Organism: NCBI:txid766150

Secondary structure (DSSP, 8-state):
---SSPPP-EEEEEETT-S-EEEEETTS-EEEESS---S--SEEEEEEEE-GGG-EEEEEEEE-SS-----